Protein AF-A0A087RZQ7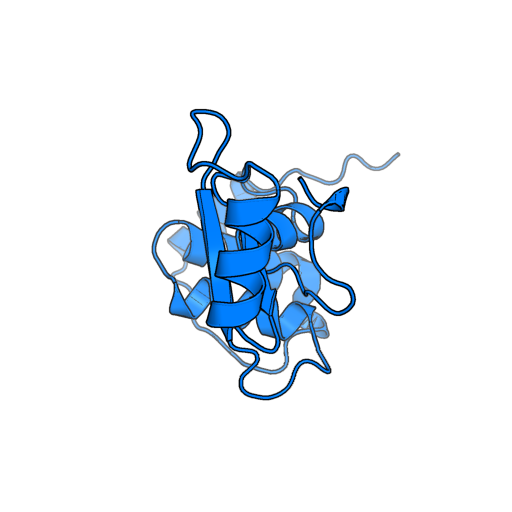-F1 (afdb_monomer)

Structure (mmCIF, N/CA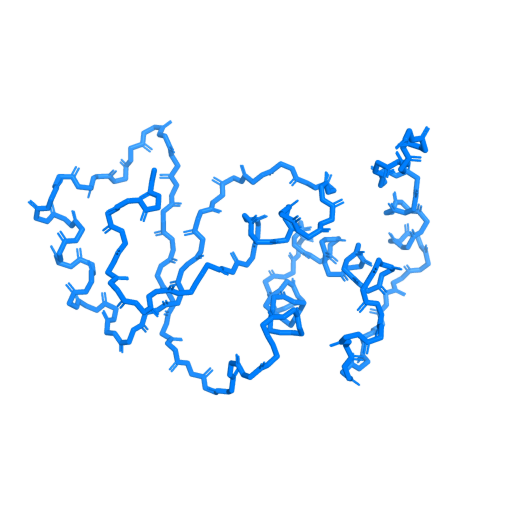/C/O backbone):
data_AF-A0A087RZQ7-F1
#
_entry.id   AF-A0A087RZQ7-F1
#
loop_
_atom_site.group_PDB
_atom_site.id
_atom_site.type_symbol
_atom_site.label_atom_id
_atom_site.label_alt_id
_atom_site.label_comp_id
_atom_site.label_asym_id
_atom_site.label_entity_id
_atom_site.label_seq_id
_atom_site.pdbx_PDB_ins_code
_atom_site.Cartn_x
_atom_site.Cartn_y
_atom_site.Cartn_z
_atom_site.occupancy
_atom_site.B_iso_or_equiv
_atom_site.auth_seq_id
_atom_site.auth_comp_id
_atom_site.auth_asym_id
_atom_site.auth_atom_id
_atom_site.pdbx_PDB_model_num
ATOM 1 N N . MET A 1 1 ? 9.284 10.355 -10.636 1.00 57.16 1 MET A N 1
ATOM 2 C CA . MET A 1 1 ? 9.432 8.885 -10.752 1.00 57.16 1 MET A CA 1
ATOM 3 C C . MET A 1 1 ? 8.370 8.238 -11.639 1.00 57.16 1 MET A C 1
ATOM 5 O O . MET A 1 1 ? 8.761 7.601 -12.604 1.00 57.16 1 MET A O 1
ATOM 9 N N . LYS A 1 2 ? 7.061 8.446 -11.412 1.00 63.72 2 LYS A N 1
ATOM 10 C CA . LYS A 1 2 ? 5.984 7.765 -12.175 1.00 63.72 2 LYS A CA 1
ATOM 11 C C . LYS A 1 2 ? 6.062 7.877 -13.713 1.00 63.72 2 LYS A C 1
ATOM 13 O O . LYS A 1 2 ? 5.649 6.959 -14.403 1.00 63.72 2 LYS A O 1
ATOM 18 N N . LYS A 1 3 ? 6.626 8.968 -14.251 1.00 66.25 3 LYS A N 1
ATOM 19 C CA . LYS A 1 3 ? 6.717 9.244 -15.702 1.00 66.25 3 LYS A CA 1
ATOM 20 C C . LYS A 1 3 ? 7.560 8.240 -16.507 1.00 66.25 3 LYS A C 1
ATOM 22 O O . LYS A 1 3 ? 7.415 8.196 -17.720 1.00 66.25 3 LYS A O 1
ATOM 27 N N . HIS A 1 4 ? 8.426 7.464 -15.853 1.00 71.31 4 HIS A N 1
ATOM 28 C CA . HIS A 1 4 ? 9.280 6.466 -16.512 1.00 71.31 4 HIS A CA 1
ATOM 29 C C . HIS A 1 4 ? 8.777 5.029 -16.326 1.00 71.31 4 HIS A C 1
ATOM 31 O O . HIS A 1 4 ? 9.438 4.092 -16.767 1.00 71.31 4 HIS A O 1
ATOM 37 N N . LEU A 1 5 ? 7.629 4.841 -15.664 1.00 76.25 5 LEU A N 1
ATOM 38 C CA . LEU A 1 5 ? 7.046 3.516 -15.514 1.00 76.25 5 LEU A CA 1
ATOM 39 C C . LEU A 1 5 ? 6.387 3.081 -16.833 1.00 76.25 5 LEU A C 1
ATOM 41 O O . LEU A 1 5 ? 5.697 3.887 -17.466 1.00 76.25 5 LEU A O 1
ATOM 45 N N . PRO A 1 6 ? 6.568 1.818 -17.252 1.00 80.12 6 PRO A N 1
ATOM 46 C CA . PRO A 1 6 ? 5.881 1.265 -18.412 1.00 80.12 6 PRO A CA 1
ATOM 47 C C . PRO A 1 6 ? 4.362 1.422 -18.310 1.00 80.12 6 PRO A C 1
ATOM 49 O O . PRO A 1 6 ? 3.787 1.360 -17.217 1.00 80.12 6 PRO A O 1
ATOM 52 N N . LYS A 1 7 ? 3.691 1.550 -19.461 1.00 82.94 7 LYS A N 1
ATOM 53 C CA . LYS A 1 7 ? 2.224 1.499 -19.516 1.00 82.94 7 LYS A CA 1
ATOM 54 C C . LYS A 1 7 ? 1.724 0.194 -18.894 1.00 82.94 7 LYS A C 1
ATOM 56 O O . LYS A 1 7 ? 2.293 -0.862 -19.137 1.00 82.94 7 LYS A O 1
ATOM 61 N N . GLY A 1 8 ? 0.665 0.294 -18.094 1.00 84.06 8 GLY A N 1
ATOM 62 C CA . GLY A 1 8 ? 0.092 -0.844 -17.374 1.00 84.06 8 GLY A CA 1
ATOM 63 C C . GLY A 1 8 ? 0.756 -1.151 -16.029 1.00 84.06 8 GLY A C 1
ATOM 64 O O . GLY A 1 8 ? 0.296 -2.061 -15.350 1.00 84.06 8 GLY A O 1
ATOM 65 N N . SER A 1 9 ? 1.790 -0.416 -15.610 1.00 89.69 9 SER A N 1
ATOM 66 C CA . SER A 1 9 ? 2.363 -0.566 -14.265 1.00 89.69 9 SER A CA 1
ATOM 67 C C . SER A 1 9 ? 1.368 -0.131 -13.183 1.00 89.69 9 SER A C 1
ATOM 69 O O . SER A 1 9 ? 0.716 0.904 -13.335 1.00 89.69 9 SER A O 1
ATOM 71 N N . ILE A 1 10 ? 1.277 -0.878 -12.078 1.00 93.50 10 ILE A N 1
ATOM 72 C CA . ILE A 1 10 ? 0.374 -0.566 -10.955 1.00 93.50 10 ILE A CA 1
ATOM 73 C C . ILE A 1 10 ? 1.215 -0.299 -9.710 1.00 93.50 10 ILE A C 1
ATOM 75 O O . ILE A 1 10 ? 2.010 -1.140 -9.306 1.00 93.50 10 ILE A O 1
ATOM 79 N N . ILE A 1 11 ? 1.055 0.875 -9.104 1.00 92.62 11 ILE A N 1
ATOM 80 C CA . ILE A 1 11 ? 1.769 1.238 -7.873 1.00 92.62 11 ILE A CA 1
ATOM 81 C C . ILE A 1 11 ? 1.036 0.624 -6.681 1.00 92.62 11 ILE A C 1
ATOM 83 O O . ILE A 1 11 ? -0.188 0.727 -6.598 1.00 92.62 11 ILE A O 1
ATOM 87 N N . THR A 1 12 ? 1.786 0.021 -5.765 1.00 94.88 12 THR A N 1
ATOM 88 C CA . THR A 1 12 ? 1.269 -0.567 -4.523 1.00 94.88 12 THR A CA 1
ATOM 89 C C . THR A 1 12 ? 2.094 -0.113 -3.316 1.00 94.88 12 THR A C 1
ATOM 91 O O . THR A 1 12 ? 3.006 0.705 -3.474 1.00 94.88 12 THR A O 1
ATOM 94 N N . LEU A 1 13 ? 1.765 -0.654 -2.134 1.00 93.31 13 LEU A N 1
ATOM 95 C CA . LEU A 1 13 ? 2.420 -0.428 -0.842 1.00 93.31 13 LEU A CA 1
ATOM 96 C C . LEU A 1 13 ? 2.614 1.065 -0.552 1.00 93.31 13 LEU A C 1
ATOM 98 O O . LEU A 1 13 ? 1.978 1.900 -1.183 1.00 93.31 13 LEU A O 1
ATOM 102 N N . ASP A 1 14 ? 3.425 1.381 0.448 1.00 90.25 14 ASP A N 1
ATOM 103 C CA . ASP A 1 14 ? 3.995 2.681 0.821 1.00 90.25 14 ASP A CA 1
ATOM 104 C C . ASP A 1 14 ? 3.442 3.915 0.071 1.00 90.25 14 ASP A C 1
ATOM 106 O O . ASP A 1 14 ? 2.650 4.682 0.611 1.00 90.25 14 ASP A O 1
ATOM 110 N N . HIS A 1 15 ? 3.767 4.092 -1.216 1.00 92.12 15 HIS A N 1
ATOM 111 C CA . HIS A 1 15 ? 3.238 5.194 -2.027 1.00 92.12 15 HIS A CA 1
ATOM 112 C C . HIS A 1 15 ? 1.716 5.179 -2.217 1.00 92.12 15 HIS A C 1
ATOM 114 O O . HIS A 1 15 ? 1.072 6.222 -2.091 1.00 92.12 15 HIS A O 1
ATOM 120 N N . LYS A 1 16 ? 1.133 4.031 -2.571 1.00 94.94 16 LYS A N 1
ATOM 121 C CA . LYS A 1 16 ? -0.315 3.901 -2.745 1.00 94.94 16 LYS A CA 1
ATOM 122 C C . LYS A 1 16 ? -1.047 3.898 -1.405 1.00 94.94 16 LYS A C 1
ATOM 124 O O . LYS A 1 16 ? -2.107 4.509 -1.320 1.00 94.94 16 LYS A O 1
ATOM 129 N N . ALA A 1 17 ? -0.471 3.287 -0.371 1.00 95.31 17 ALA A N 1
ATOM 130 C CA . ALA A 1 17 ? -0.998 3.368 0.989 1.00 95.31 17 ALA A CA 1
ATOM 131 C C . ALA A 1 17 ? -1.063 4.828 1.467 1.00 95.31 17 ALA A C 1
ATOM 133 O O . ALA A 1 17 ? -2.128 5.296 1.863 1.00 95.31 17 ALA A O 1
ATOM 134 N N . HIS A 1 18 ? 0.018 5.593 1.283 1.00 94.31 18 HIS A N 1
ATOM 135 C CA . HIS A 1 18 ? 0.051 7.026 1.571 1.00 94.31 18 HIS A CA 1
ATOM 136 C C . HIS A 1 18 ? -0.977 7.829 0.760 1.00 94.31 18 HIS A C 1
ATOM 138 O O . HIS A 1 18 ? -1.572 8.779 1.263 1.00 94.31 18 HIS A O 1
ATOM 144 N N . GLU A 1 19 ? -1.197 7.494 -0.513 1.00 94.12 19 GLU A N 1
ATOM 145 C CA . GLU A 1 19 ? -2.244 8.145 -1.308 1.00 94.12 19 GLU A CA 1
ATOM 146 C C . GLU A 1 19 ? -3.640 7.929 -0.729 1.00 94.12 19 GLU A C 1
ATOM 148 O O . GLU A 1 19 ? -4.434 8.866 -0.772 1.00 94.12 19 GLU A O 1
ATOM 153 N N . LEU A 1 20 ? -3.914 6.731 -0.206 1.00 94.44 20 LEU A N 1
ATOM 154 C CA . LEU A 1 20 ? -5.207 6.365 0.364 1.00 94.44 20 LEU A CA 1
ATOM 155 C C . LEU A 1 20 ? -5.428 6.993 1.742 1.00 94.44 20 LEU A C 1
ATOM 157 O O . LEU A 1 20 ? -6.507 7.506 2.002 1.00 94.44 20 LEU A O 1
ATOM 161 N N . THR A 1 21 ? -4.429 6.954 2.623 1.00 94.75 21 THR A N 1
ATOM 162 C CA . THR A 1 21 ? -4.640 7.238 4.055 1.00 94.75 21 THR A CA 1
ATOM 163 C C . THR A 1 21 ? -3.912 8.473 4.561 1.00 94.75 21 THR A C 1
ATOM 165 O O . THR A 1 21 ? -4.219 8.952 5.647 1.00 94.75 21 THR A O 1
ATOM 168 N N . LYS A 1 22 ? -2.902 8.958 3.825 1.00 94.56 22 LYS A N 1
ATOM 169 C CA . LYS A 1 22 ? -1.954 10.000 4.266 1.00 94.56 22 LYS A CA 1
ATOM 170 C C . LYS A 1 22 ? -1.225 9.684 5.578 1.00 94.56 22 LYS A C 1
ATOM 172 O O . LYS A 1 22 ? -0.541 10.553 6.104 1.00 94.56 22 LYS A O 1
ATOM 177 N N . TYR A 1 23 ? -1.309 8.442 6.053 1.00 93.88 23 TYR A N 1
ATOM 178 C CA . TYR A 1 23 ? -0.827 8.018 7.363 1.00 93.88 23 TYR A CA 1
ATOM 179 C C . TYR A 1 23 ? 0.701 8.060 7.474 1.00 93.88 23 TYR A C 1
ATOM 181 O O . TYR A 1 23 ? 1.267 8.671 8.376 1.00 93.88 23 TYR A O 1
ATOM 189 N N . GLN A 1 24 ? 1.388 7.428 6.526 1.00 92.75 24 GLN A N 1
ATOM 190 C CA . GLN A 1 24 ? 2.835 7.257 6.560 1.00 92.75 24 GLN A CA 1
ATOM 191 C C . GLN A 1 24 ? 3.498 7.870 5.332 1.00 92.75 24 GLN A C 1
ATOM 193 O O . GLN A 1 24 ? 3.013 7.717 4.217 1.00 92.75 24 GLN A O 1
ATOM 198 N N . THR A 1 25 ? 4.623 8.567 5.514 1.00 91.00 25 THR A N 1
ATOM 199 C CA . THR A 1 25 ? 5.423 9.096 4.395 1.00 91.00 25 THR A CA 1
ATOM 200 C C . THR A 1 25 ? 6.086 7.952 3.624 1.00 91.00 25 THR A C 1
ATOM 202 O O . THR A 1 25 ? 6.733 7.122 4.264 1.00 91.00 25 THR A O 1
ATOM 205 N N . PRO A 1 26 ? 5.992 7.903 2.288 1.00 89.50 26 PRO A N 1
ATOM 206 C CA . PRO A 1 26 ? 6.587 6.823 1.517 1.00 89.50 26 PRO A CA 1
ATOM 207 C C . PRO A 1 26 ? 8.119 6.901 1.486 1.00 89.50 26 PRO A C 1
ATOM 209 O O . PRO A 1 26 ? 8.695 7.978 1.321 1.00 89.50 26 PRO A O 1
ATOM 212 N N . LEU A 1 27 ? 8.759 5.745 1.624 1.00 87.00 27 LEU A N 1
ATOM 213 C CA . LEU A 1 27 ? 10.198 5.494 1.554 1.00 87.00 27 LEU A CA 1
ATOM 214 C C . LEU A 1 27 ? 10.591 4.796 0.243 1.00 87.00 27 LEU A C 1
ATOM 216 O O . LEU A 1 27 ? 11.610 5.141 -0.356 1.00 87.00 27 LEU A O 1
ATOM 220 N N . ASP A 1 28 ? 9.763 3.861 -0.224 1.00 86.69 28 ASP A N 1
ATOM 221 C CA . ASP A 1 28 ? 10.026 3.021 -1.390 1.00 86.69 28 ASP A CA 1
ATOM 222 C C . ASP A 1 28 ? 8.875 3.078 -2.407 1.00 86.69 28 ASP A C 1
ATOM 224 O O . ASP A 1 28 ? 7.699 3.254 -2.075 1.00 86.69 28 ASP A O 1
ATOM 228 N N . LEU A 1 29 ? 9.204 2.876 -3.686 1.00 88.38 29 LEU A N 1
ATOM 229 C CA . LEU A 1 29 ? 8.219 2.777 -4.761 1.00 88.38 29 LEU A CA 1
ATOM 230 C C . LEU A 1 29 ? 8.064 1.328 -5.224 1.00 88.38 29 LEU A C 1
ATOM 232 O O . LEU A 1 29 ? 8.826 0.848 -6.064 1.00 88.38 29 LEU A O 1
ATOM 236 N N . TYR A 1 30 ? 7.028 0.659 -4.723 1.00 92.06 30 TYR A N 1
ATOM 237 C CA . TYR A 1 30 ? 6.645 -0.681 -5.162 1.00 92.06 30 TYR A CA 1
ATOM 238 C C . TYR A 1 30 ? 5.735 -0.613 -6.385 1.00 92.06 30 TYR A C 1
ATOM 240 O O . TYR A 1 30 ? 4.747 0.130 -6.416 1.00 92.06 30 TYR A O 1
ATOM 248 N N . VAL A 1 31 ? 6.066 -1.399 -7.407 1.00 93.00 31 VAL A N 1
ATOM 249 C CA . VAL A 1 31 ? 5.371 -1.372 -8.691 1.00 93.00 31 VAL A CA 1
ATOM 250 C C . VAL A 1 31 ? 5.178 -2.779 -9.227 1.00 93.00 31 VAL A C 1
ATOM 252 O O . VAL A 1 31 ? 6.140 -3.497 -9.490 1.00 93.00 31 VAL A O 1
ATOM 255 N N . TYR A 1 32 ? 3.926 -3.136 -9.476 1.00 95.31 32 TYR A N 1
ATOM 256 C CA . TYR A 1 32 ? 3.567 -4.318 -10.234 1.00 95.31 32 TYR A CA 1
ATOM 257 C C . TYR A 1 32 ? 3.781 -4.125 -11.730 1.00 95.31 32 TYR A C 1
ATOM 259 O O . TYR A 1 32 ? 3.294 -3.156 -12.323 1.00 95.31 32 TYR A O 1
ATOM 267 N N . VAL A 1 33 ? 4.442 -5.099 -12.347 1.00 94.12 33 VAL A N 1
ATOM 268 C CA . VAL A 1 33 ? 4.776 -5.126 -13.772 1.00 94.12 33 VAL A CA 1
ATOM 269 C C . VAL A 1 33 ? 4.491 -6.500 -14.376 1.00 94.12 33 VAL A C 1
ATOM 271 O O . VAL A 1 33 ? 4.499 -7.511 -13.676 1.00 94.12 33 VAL A O 1
ATOM 274 N N . ASP A 1 34 ? 4.223 -6.530 -15.682 1.00 91.88 34 ASP A N 1
ATOM 275 C CA . ASP A 1 34 ? 3.934 -7.779 -16.405 1.00 91.88 34 ASP A CA 1
ATOM 276 C C . ASP A 1 34 ? 5.194 -8.638 -16.602 1.00 91.88 34 ASP A C 1
ATOM 278 O O . ASP A 1 34 ? 5.126 -9.860 -16.565 1.00 91.88 34 ASP A O 1
ATOM 282 N N . ASP A 1 35 ? 6.354 -7.998 -16.777 1.00 91.69 35 ASP A N 1
ATOM 283 C CA . ASP A 1 35 ? 7.646 -8.659 -16.973 1.00 91.69 35 ASP A CA 1
ATOM 284 C C . ASP A 1 35 ? 8.733 -7.904 -16.196 1.00 91.69 35 ASP A C 1
ATOM 286 O O . ASP A 1 35 ? 9.167 -6.812 -16.580 1.00 91.69 35 ASP A O 1
ATOM 290 N N . VAL A 1 36 ? 9.157 -8.483 -15.071 1.00 91.62 36 VAL A N 1
ATOM 291 C CA . VAL A 1 36 ? 10.142 -7.875 -14.167 1.00 91.62 36 VAL A CA 1
ATOM 292 C C . VAL A 1 36 ? 11.496 -7.701 -14.853 1.00 91.62 36 VAL A C 1
ATOM 294 O O . VAL A 1 36 ? 12.125 -6.652 -14.700 1.00 91.62 36 VAL A O 1
ATOM 297 N N . GLU A 1 37 ? 11.945 -8.677 -15.643 1.00 90.69 37 GLU A N 1
ATOM 298 C CA . GLU A 1 37 ? 13.252 -8.615 -16.298 1.00 90.69 37 GLU A CA 1
ATOM 299 C C . GLU A 1 37 ? 13.290 -7.539 -17.377 1.00 90.69 37 GLU A C 1
ATOM 301 O O . GLU A 1 37 ? 14.220 -6.725 -17.426 1.00 90.69 37 GLU A O 1
ATOM 306 N N . LYS A 1 38 ? 12.268 -7.510 -18.237 1.00 90.88 38 LYS A N 1
ATOM 307 C CA . LYS A 1 38 ? 12.153 -6.519 -19.306 1.00 90.88 38 LYS A CA 1
ATOM 308 C C . LYS A 1 38 ? 12.074 -5.112 -18.736 1.00 90.88 38 LYS A C 1
ATOM 310 O O . LYS A 1 38 ? 12.759 -4.217 -19.234 1.00 90.88 38 LYS A O 1
ATOM 315 N N . VAL A 1 39 ? 11.276 -4.907 -17.687 1.00 89.44 39 VAL A N 1
ATOM 316 C CA . VAL A 1 39 ? 11.137 -3.585 -17.066 1.00 89.44 39 VAL A CA 1
ATOM 317 C C . VAL A 1 39 ? 12.403 -3.188 -16.315 1.00 89.44 39 VAL A C 1
ATOM 319 O O . VAL A 1 39 ? 12.839 -2.048 -16.448 1.00 89.44 39 VAL A O 1
ATOM 322 N N . SER A 1 40 ? 13.059 -4.115 -15.616 1.00 88.19 40 SER A N 1
ATOM 323 C CA . SER A 1 40 ? 14.356 -3.858 -14.979 1.00 88.19 40 SER A CA 1
ATOM 324 C C . SER A 1 40 ? 15.408 -3.416 -16.001 1.00 88.19 40 SER A C 1
ATOM 326 O O . SER A 1 40 ? 16.069 -2.394 -15.808 1.00 88.19 40 SER A O 1
ATOM 328 N N . LYS A 1 41 ? 15.518 -4.120 -17.139 1.00 88.31 41 LYS A N 1
ATOM 329 C CA . LYS A 1 41 ? 16.406 -3.734 -18.251 1.00 88.31 41 LYS A CA 1
ATOM 330 C C . LYS A 1 41 ? 16.044 -2.356 -18.806 1.00 88.31 41 LYS A C 1
ATOM 332 O O . LYS A 1 41 ? 16.932 -1.530 -18.996 1.00 88.31 41 LYS A O 1
ATOM 337 N N . LEU A 1 42 ? 14.755 -2.082 -19.021 1.00 86.56 42 LEU A N 1
ATOM 338 C CA . LEU A 1 42 ? 14.287 -0.783 -19.506 1.00 86.56 42 LEU A CA 1
ATOM 339 C C . LEU A 1 42 ? 14.678 0.342 -18.546 1.00 86.56 42 LEU A C 1
ATOM 341 O O . LEU A 1 42 ? 15.250 1.334 -18.990 1.00 86.56 42 LEU A O 1
ATOM 345 N N . LEU A 1 43 ? 14.418 0.183 -17.248 1.00 82.94 43 LEU A N 1
ATOM 346 C CA . LEU A 1 43 ? 14.771 1.174 -16.234 1.00 82.94 43 LEU A CA 1
ATOM 347 C C . LEU A 1 43 ? 16.287 1.418 -16.215 1.00 82.94 43 LEU A C 1
ATOM 349 O O . LEU A 1 43 ? 16.714 2.568 -16.327 1.00 82.94 43 LEU A O 1
ATOM 353 N N . LYS A 1 44 ? 17.104 0.357 -16.193 1.00 82.88 44 LYS A N 1
ATOM 354 C CA . LYS A 1 44 ? 18.573 0.469 -16.257 1.00 82.88 44 LYS A CA 1
ATOM 355 C C . LYS A 1 44 ? 19.043 1.227 -17.503 1.00 82.88 44 LYS A C 1
ATOM 357 O O . LYS A 1 44 ? 19.873 2.127 -17.389 1.00 82.88 44 LYS A O 1
ATOM 362 N N . ASN A 1 45 ? 18.472 0.923 -18.670 1.00 84.31 45 ASN A N 1
ATOM 363 C CA . ASN A 1 45 ? 18.816 1.576 -19.938 1.00 84.31 45 ASN A CA 1
ATOM 364 C C . ASN A 1 45 ? 18.439 3.066 -19.970 1.00 84.31 45 ASN A C 1
ATOM 366 O O . ASN A 1 45 ? 19.107 3.849 -20.636 1.00 84.31 45 ASN A O 1
ATOM 370 N N . HIS A 1 46 ? 17.410 3.475 -19.224 1.00 78.44 46 HIS A N 1
ATOM 371 C CA . HIS A 1 46 ? 17.009 4.881 -19.086 1.00 78.44 46 HIS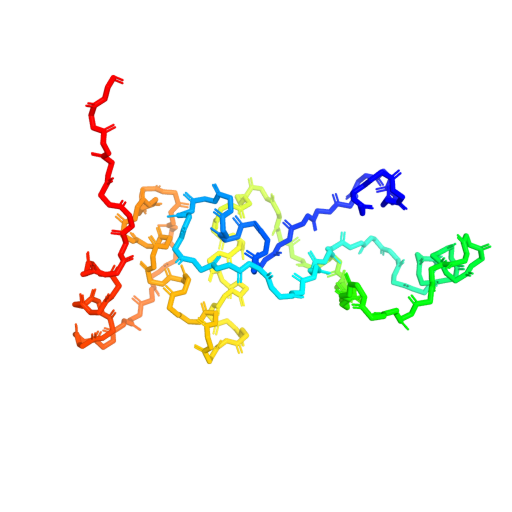 A CA 1
ATOM 372 C C . HIS A 1 46 ? 17.779 5.617 -17.975 1.00 78.44 46 HIS A C 1
ATOM 374 O O . HIS A 1 46 ? 17.363 6.688 -17.533 1.00 78.44 46 HIS A O 1
ATOM 380 N N . GLY A 1 47 ? 18.893 5.053 -17.498 1.00 69.56 47 GLY A N 1
ATOM 381 C CA . GLY A 1 47 ? 19.718 5.663 -16.458 1.00 69.56 47 GLY A CA 1
ATOM 382 C C . GLY A 1 47 ? 19.099 5.585 -15.064 1.00 69.56 47 GLY A C 1
ATOM 383 O O . GLY A 1 47 ? 19.539 6.303 -14.164 1.00 69.56 47 GLY A O 1
ATOM 384 N N . PHE A 1 48 ? 18.103 4.716 -14.860 1.00 70.75 48 PHE A N 1
ATOM 385 C CA . PHE A 1 48 ? 17.595 4.422 -13.529 1.00 70.75 48 PHE A CA 1
ATOM 386 C C . PHE A 1 48 ? 18.667 3.639 -12.768 1.00 70.75 48 PHE A C 1
ATOM 388 O O . PHE A 1 48 ? 18.842 2.433 -12.937 1.00 70.75 48 PHE A O 1
ATOM 395 N N . ARG A 1 49 ? 19.440 4.364 -11.968 1.00 56.56 49 ARG A N 1
ATOM 396 C CA . ARG A 1 49 ? 20.353 3.803 -10.978 1.00 56.56 49 ARG A CA 1
ATOM 397 C C . ARG A 1 49 ? 19.640 3.863 -9.636 1.00 56.56 49 ARG A C 1
ATOM 399 O O . ARG A 1 49 ? 18.977 4.866 -9.375 1.00 56.56 49 ARG A O 1
ATOM 406 N N . GLU A 1 50 ? 19.784 2.824 -8.814 1.00 54.12 50 GLU A N 1
ATOM 407 C CA . GLU A 1 50 ? 19.549 2.916 -7.368 1.00 54.12 50 GLU A CA 1
ATOM 408 C C . GLU A 1 50 ? 20.310 4.149 -6.872 1.00 54.12 50 GLU A C 1
ATOM 410 O O . GLU A 1 50 ? 21.537 4.177 -6.786 1.00 54.12 50 GLU A O 1
ATOM 415 N N . GLY A 1 51 ? 19.593 5.255 -6.741 1.00 46.00 51 GLY A N 1
ATOM 416 C CA . GLY A 1 51 ? 20.161 6.553 -6.441 1.00 46.00 51 GLY A CA 1
ATOM 417 C C . GLY A 1 51 ? 19.799 6.926 -5.020 1.00 46.00 51 GLY A C 1
ATOM 418 O O . GLY A 1 51 ? 18.839 6.411 -4.455 1.00 46.00 51 GLY A O 1
ATOM 419 N N . LYS A 1 52 ? 20.470 7.945 -4.478 1.00 45.72 52 LYS A N 1
ATOM 420 C CA . LYS A 1 52 ? 20.144 8.572 -3.179 1.00 45.72 52 LYS A CA 1
ATOM 421 C C . LYS A 1 52 ? 18.712 9.158 -3.083 1.00 45.72 52 LYS A C 1
ATOM 423 O O . LYS A 1 52 ? 18.420 9.892 -2.150 1.00 45.72 52 LYS A O 1
ATOM 428 N N . ARG A 1 53 ? 17.851 8.917 -4.080 1.00 49.38 53 ARG A N 1
ATOM 429 C CA . ARG A 1 53 ? 16.492 9.455 -4.245 1.00 49.38 53 ARG A CA 1
ATOM 430 C C . ARG A 1 53 ? 15.393 8.378 -4.159 1.00 49.38 53 ARG A C 1
ATOM 432 O O . ARG A 1 53 ? 14.260 8.684 -4.516 1.00 49.38 53 ARG A O 1
ATOM 439 N N . GLY A 1 54 ? 15.715 7.166 -3.697 1.00 61.25 54 GLY A N 1
ATOM 440 C CA . GLY A 1 54 ? 14.741 6.117 -3.353 1.00 61.25 54 GLY A CA 1
ATOM 441 C C . GLY A 1 54 ? 14.909 4.814 -4.139 1.00 61.25 54 GLY A C 1
ATOM 442 O O . GLY A 1 54 ? 15.488 4.806 -5.230 1.00 61.25 54 GLY A O 1
ATOM 443 N N . ASN A 1 55 ? 14.382 3.721 -3.582 1.00 75.75 55 ASN A N 1
ATOM 444 C CA . ASN A 1 55 ? 14.397 2.396 -4.202 1.00 75.75 55 ASN A CA 1
ATOM 445 C C . ASN A 1 55 ? 13.107 2.155 -4.997 1.00 75.75 55 ASN A C 1
ATOM 447 O O . ASN A 1 55 ? 12.024 2.606 -4.614 1.00 75.75 55 ASN A O 1
ATOM 451 N N . VAL A 1 56 ? 13.219 1.431 -6.114 1.00 83.25 56 VAL A N 1
ATOM 452 C CA . VAL A 1 56 ? 12.059 0.910 -6.850 1.00 83.25 56 VAL A CA 1
ATOM 453 C C . VAL A 1 56 ? 12.056 -0.596 -6.729 1.00 83.25 56 VAL A C 1
ATOM 455 O O . VAL A 1 56 ? 13.003 -1.255 -7.155 1.00 83.25 56 VAL A O 1
ATOM 458 N N . VAL A 1 57 ? 10.967 -1.133 -6.198 1.00 88.44 57 VAL A N 1
ATOM 459 C CA . VAL A 1 57 ? 10.770 -2.571 -6.061 1.00 88.44 57 VAL A CA 1
ATOM 460 C C . VAL A 1 57 ? 9.794 -3.019 -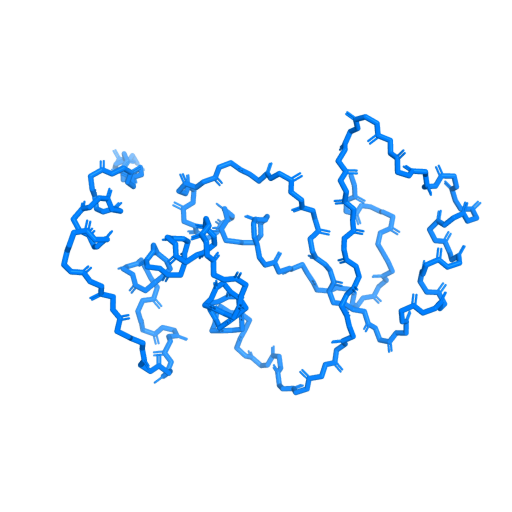7.137 1.00 88.44 57 VAL A C 1
ATOM 462 O O . VAL A 1 57 ? 8.647 -2.575 -7.181 1.00 88.44 57 VAL A O 1
ATOM 465 N N . LEU A 1 58 ? 10.263 -3.884 -8.033 1.00 91.44 58 LEU A N 1
ATOM 466 C CA . LEU A 1 58 ? 9.435 -4.456 -9.089 1.00 91.44 58 LEU A CA 1
ATOM 467 C C . LEU A 1 58 ? 8.822 -5.766 -8.606 1.00 91.44 58 LEU A C 1
ATOM 469 O O . LEU A 1 58 ? 9.537 -6.678 -8.196 1.00 91.44 58 LEU A O 1
ATOM 473 N N . LEU A 1 59 ? 7.502 -5.860 -8.700 1.00 93.25 59 LEU A N 1
ATOM 474 C CA . LEU A 1 59 ? 6.730 -7.036 -8.326 1.00 93.25 59 LEU A CA 1
ATOM 475 C C . LEU A 1 59 ? 6.076 -7.636 -9.578 1.00 93.25 59 LEU A C 1
ATOM 477 O O . LEU A 1 59 ? 5.564 -6.888 -10.417 1.00 93.25 59 LEU A O 1
ATOM 481 N N . PRO A 1 60 ? 6.048 -8.966 -9.738 1.00 93.50 60 PRO A N 1
ATOM 482 C CA . PRO A 1 60 ? 5.308 -9.580 -10.831 1.00 93.50 60 PRO A CA 1
ATOM 483 C C . PRO A 1 60 ? 3.799 -9.445 -10.589 1.00 93.50 60 PRO A C 1
ATOM 485 O O . PRO A 1 60 ? 3.315 -9.622 -9.467 1.00 93.50 60 PRO A O 1
ATOM 488 N N . LYS A 1 61 ? 3.027 -9.163 -11.641 1.00 93.06 61 LYS A N 1
ATOM 489 C CA . LYS A 1 61 ? 1.561 -9.213 -11.564 1.00 93.06 61 LYS A CA 1
ATOM 490 C C . LYS A 1 61 ? 1.072 -10.653 -11.465 1.00 93.06 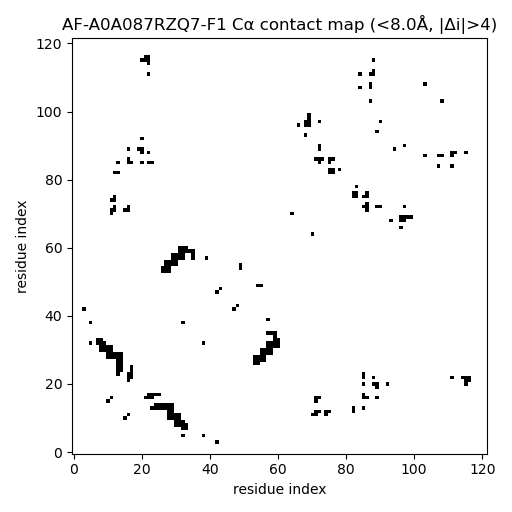61 LYS A C 1
ATOM 492 O O . LYS A 1 61 ? 0.922 -11.342 -12.468 1.00 93.06 61 LYS A O 1
ATOM 497 N N . VAL A 1 62 ? 0.785 -11.085 -10.243 1.00 88.44 62 VAL A N 1
ATOM 498 C CA . VAL A 1 62 ? 0.193 -12.396 -9.956 1.00 88.44 62 VAL A CA 1
ATOM 499 C C . VAL A 1 62 ? -1.130 -12.207 -9.215 1.00 88.44 62 VAL A C 1
ATOM 501 O O . VAL A 1 62 ? -1.206 -11.426 -8.262 1.00 88.44 62 VAL A O 1
ATOM 504 N N . GLY A 1 63 ? -2.166 -12.929 -9.649 1.00 88.19 63 GLY A N 1
ATOM 505 C CA . GLY A 1 63 ? -3.511 -12.888 -9.067 1.00 88.19 63 GLY A CA 1
ATOM 506 C C . GLY A 1 63 ? -4.406 -11.779 -9.631 1.00 88.19 63 GLY A C 1
ATOM 507 O O . GLY A 1 63 ? -4.141 -11.226 -10.697 1.00 88.19 63 GLY A O 1
ATOM 508 N N . SER A 1 64 ? -5.490 -11.475 -8.911 1.00 88.81 64 SER A N 1
ATOM 509 C CA . SER A 1 64 ? -6.464 -10.451 -9.310 1.00 88.81 64 SER A CA 1
ATOM 510 C C . SER A 1 64 ? -6.022 -9.038 -8.906 1.00 88.81 64 SER A C 1
ATOM 512 O O . SER A 1 64 ? -5.399 -8.833 -7.860 1.00 88.81 64 SER A O 1
ATOM 514 N N . PHE A 1 65 ? -6.384 -8.070 -9.751 1.00 92.62 65 PHE A N 1
ATOM 515 C CA . PHE A 1 65 ? -6.186 -6.629 -9.560 1.00 92.62 65 PHE A CA 1
ATOM 516 C C . PHE A 1 65 ? -7.495 -5.835 -9.726 1.00 92.62 65 PHE A C 1
ATOM 518 O O . PHE A 1 65 ? -7.458 -4.614 -9.868 1.00 92.62 65 PHE A O 1
ATOM 525 N N . GLU A 1 66 ? -8.648 -6.515 -9.718 1.00 93.00 66 GLU A N 1
ATOM 526 C CA . GLU A 1 66 ? -9.970 -5.884 -9.866 1.00 93.00 66 GLU A CA 1
ATOM 527 C C . GLU A 1 66 ? -10.255 -4.885 -8.739 1.00 93.00 66 GLU A C 1
ATOM 529 O O . GLU A 1 66 ? -10.764 -3.794 -8.982 1.00 93.00 66 GLU A O 1
ATOM 534 N N . ASN A 1 67 ? -9.868 -5.236 -7.510 1.00 95.06 67 ASN A N 1
ATOM 535 C CA . ASN A 1 67 ? -9.971 -4.370 -6.344 1.00 95.06 67 ASN A CA 1
ATOM 536 C C . ASN A 1 67 ? -8.580 -3.909 -5.899 1.00 95.06 67 ASN A C 1
ATOM 538 O O . ASN A 1 67 ? -7.908 -4.565 -5.103 1.00 95.06 67 ASN A O 1
ATOM 542 N N . GLN A 1 68 ? -8.130 -2.770 -6.428 1.00 94.25 68 GLN A N 1
ATOM 543 C CA . GLN A 1 68 ? -6.787 -2.260 -6.137 1.00 94.25 68 GLN A CA 1
ATOM 544 C C . GLN A 1 68 ? -6.610 -1.817 -4.679 1.00 94.25 68 GLN A C 1
ATOM 546 O O . GLN A 1 68 ? -5.501 -1.911 -4.165 1.00 94.25 68 GLN A O 1
ATOM 551 N N . ILE A 1 69 ? -7.671 -1.363 -4.002 1.00 95.75 69 ILE A N 1
ATOM 552 C CA . ILE A 1 69 ? -7.586 -0.962 -2.587 1.00 95.75 69 ILE A CA 1
ATOM 553 C C . ILE A 1 69 ? -7.352 -2.195 -1.718 1.00 95.75 69 ILE A C 1
ATOM 555 O O . ILE A 1 69 ? -6.411 -2.221 -0.927 1.00 95.75 69 ILE A O 1
ATOM 559 N N . GLU A 1 70 ? -8.149 -3.245 -1.920 1.00 95.94 70 GLU A N 1
ATOM 560 C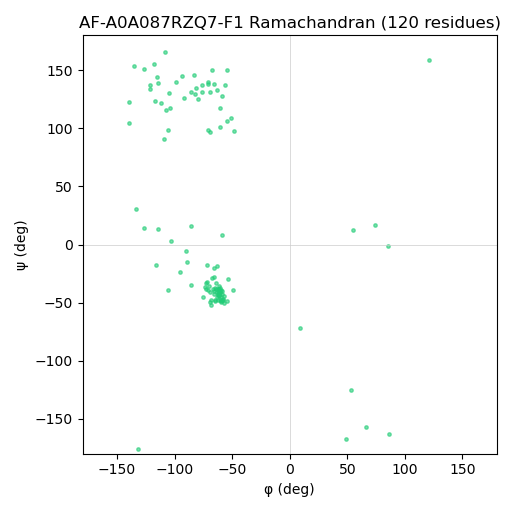 CA . GLU A 1 70 ? -7.943 -4.516 -1.226 1.00 95.94 70 GLU A CA 1
ATOM 561 C C . GLU A 1 70 ? -6.582 -5.127 -1.561 1.00 95.94 70 GLU A C 1
ATOM 563 O O . GLU A 1 70 ? -5.923 -5.668 -0.676 1.00 95.94 70 GLU A O 1
ATOM 568 N N . ARG A 1 71 ? -6.103 -4.981 -2.803 1.00 96.31 71 ARG A N 1
ATOM 569 C CA . ARG A 1 71 ? -4.759 -5.441 -3.160 1.00 96.31 71 ARG A CA 1
ATOM 570 C C . ARG A 1 71 ? -3.674 -4.739 -2.344 1.00 96.31 71 ARG A C 1
ATOM 572 O O . ARG A 1 71 ? -2.821 -5.416 -1.786 1.00 96.31 71 ARG A O 1
ATOM 579 N N . VAL A 1 72 ? -3.725 -3.411 -2.236 1.00 96.81 72 VAL A N 1
ATOM 580 C CA . VAL A 1 72 ? -2.755 -2.636 -1.440 1.00 96.81 72 VAL A CA 1
ATOM 581 C C . VAL A 1 72 ? -2.828 -3.035 0.032 1.00 96.81 72 VAL A C 1
ATOM 583 O O . VAL A 1 72 ? -1.797 -3.232 0.663 1.00 96.81 72 VAL A O 1
ATOM 586 N N . PHE A 1 73 ? -4.037 -3.216 0.565 1.00 97.25 73 PHE A N 1
ATOM 587 C CA . PHE A 1 73 ? -4.250 -3.697 1.927 1.00 97.25 73 PHE A CA 1
ATOM 588 C C . PHE A 1 73 ? -3.592 -5.066 2.178 1.00 97.25 73 PHE A C 1
ATOM 590 O O . PHE A 1 73 ? -2.868 -5.233 3.159 1.00 97.25 73 PHE A O 1
ATOM 597 N N . LEU A 1 74 ? -3.800 -6.032 1.280 1.00 95.88 74 LEU A N 1
ATOM 598 C CA . LEU A 1 74 ? -3.201 -7.364 1.385 1.00 95.88 74 LEU A CA 1
ATOM 599 C C . LEU A 1 74 ? -1.678 -7.321 1.246 1.00 95.88 74 LEU A C 1
ATOM 601 O O . LEU A 1 74 ? -0.981 -8.000 1.999 1.00 95.88 74 LEU A O 1
ATOM 605 N N . ASP A 1 75 ? -1.162 -6.497 0.336 1.00 96.12 75 ASP A N 1
ATOM 606 C CA . ASP A 1 75 ? 0.276 -6.303 0.178 1.00 96.12 75 ASP A CA 1
ATOM 607 C C . ASP A 1 75 ? 0.888 -5.725 1.464 1.00 96.12 75 ASP A C 1
ATOM 609 O O . ASP A 1 75 ? 1.923 -6.205 1.924 1.00 96.12 75 ASP A O 1
ATOM 613 N N . CYS A 1 76 ? 0.228 -4.743 2.087 1.00 96.56 76 CYS A N 1
ATO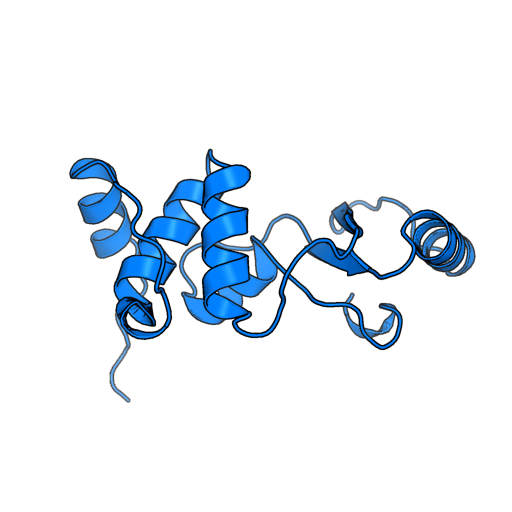M 614 C CA . CYS A 1 76 ? 0.648 -4.148 3.355 1.00 96.56 76 CYS A CA 1
ATOM 615 C C . CYS A 1 76 ? 0.699 -5.181 4.495 1.00 96.56 76 CYS A C 1
ATOM 617 O O . CYS A 1 76 ? 1.648 -5.178 5.282 1.00 96.56 76 CYS A O 1
ATOM 619 N N . ILE A 1 77 ? -0.273 -6.100 4.558 1.00 96.31 77 ILE A N 1
ATOM 620 C CA . ILE A 1 77 ? -0.261 -7.219 5.516 1.00 96.31 77 ILE A CA 1
ATOM 621 C C . ILE A 1 77 ? 0.903 -8.166 5.238 1.00 96.31 77 ILE A C 1
ATOM 623 O O . ILE A 1 77 ? 1.619 -8.533 6.166 1.00 96.31 77 ILE A O 1
ATOM 627 N N . ALA A 1 78 ? 1.087 -8.561 3.977 1.00 94.75 78 ALA A N 1
ATOM 628 C CA . ALA A 1 78 ? 2.116 -9.516 3.583 1.00 94.75 78 ALA A CA 1
ATOM 629 C C . ALA A 1 78 ? 3.534 -8.973 3.817 1.00 94.75 78 ALA A C 1
ATOM 631 O O . ALA A 1 78 ? 4.412 -9.726 4.231 1.00 94.75 78 ALA A O 1
ATOM 632 N N . ASN A 1 79 ? 3.751 -7.674 3.585 1.00 94.31 79 ASN A N 1
ATOM 633 C CA . ASN A 1 79 ? 5.034 -7.019 3.837 1.00 94.31 79 ASN A CA 1
ATOM 634 C C . ASN A 1 79 ? 5.313 -6.849 5.342 1.00 94.31 79 ASN A C 1
ATOM 636 O O . ASN A 1 79 ? 6.461 -6.917 5.778 1.00 94.31 79 ASN A O 1
ATOM 640 N N . GLY A 1 80 ? 4.262 -6.653 6.145 1.00 93.50 80 GLY A N 1
ATOM 641 C CA . GLY A 1 80 ? 4.367 -6.537 7.595 1.00 93.50 80 GLY A CA 1
ATOM 642 C C . GLY A 1 80 ? 5.128 -5.288 8.055 1.00 93.50 80 GLY A C 1
ATOM 643 O O . GLY A 1 80 ? 5.197 -4.274 7.357 1.00 93.5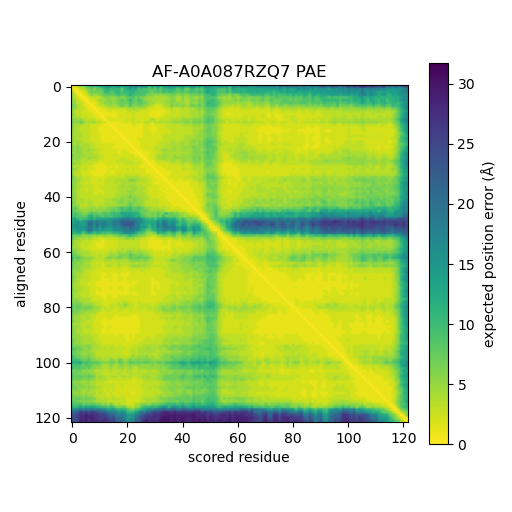0 80 GLY A O 1
ATOM 644 N N . GLY A 1 81 ? 5.674 -5.346 9.275 1.00 91.38 81 GLY A N 1
ATOM 645 C CA . GLY A 1 81 ? 6.471 -4.265 9.862 1.00 91.38 81 GLY A CA 1
ATOM 646 C C . GLY A 1 81 ? 5.746 -2.918 9.828 1.00 91.38 81 GLY A C 1
ATOM 647 O O . GLY A 1 81 ? 4.611 -2.799 10.286 1.00 91.38 81 GLY A O 1
ATOM 648 N N . ARG A 1 82 ? 6.393 -1.906 9.241 1.00 91.75 82 ARG A N 1
ATOM 649 C CA . ARG A 1 82 ? 5.810 -0.569 9.062 1.00 91.75 82 ARG A CA 1
ATOM 650 C C . ARG A 1 82 ? 4.519 -0.604 8.235 1.00 91.75 82 ARG A C 1
ATOM 652 O O . ARG A 1 82 ? 3.538 0.019 8.633 1.00 91.75 82 ARG A O 1
ATOM 659 N N . SER A 1 83 ? 4.500 -1.382 7.152 1.00 94.88 83 SER A N 1
ATOM 660 C CA . SER A 1 83 ? 3.347 -1.504 6.252 1.00 94.88 83 SER A CA 1
ATOM 661 C C . SER A 1 83 ? 2.134 -2.154 6.919 1.00 94.88 83 SER A C 1
ATOM 663 O O . SER A 1 83 ? 1.011 -1.944 6.473 1.00 94.88 83 SER A O 1
ATOM 665 N N . PHE A 1 84 ? 2.310 -2.894 8.016 1.00 96.56 84 PHE A N 1
ATOM 666 C CA . PHE A 1 84 ? 1.172 -3.435 8.763 1.00 96.56 84 PHE A CA 1
ATOM 667 C C . PHE A 1 84 ? 0.299 -2.325 9.373 1.00 96.56 84 PHE A C 1
ATOM 669 O O . PHE A 1 84 ? -0.923 -2.459 9.434 1.00 96.56 84 PHE A O 1
ATOM 676 N N . LEU A 1 85 ? 0.908 -1.200 9.764 1.00 96.38 85 LEU A N 1
ATOM 677 C CA . LEU A 1 85 ? 0.178 -0.029 10.253 1.00 96.38 85 LEU A CA 1
ATOM 678 C C . LEU A 1 85 ? -0.590 0.669 9.120 1.00 96.38 85 LEU A C 1
ATOM 680 O O . LEU A 1 85 ? -1.723 1.098 9.324 1.00 96.38 85 LEU A O 1
ATOM 684 N N . ASP A 1 86 ? -0.031 0.701 7.907 1.00 96.62 86 ASP A N 1
ATOM 685 C CA . ASP A 1 86 ? -0.762 1.152 6.717 1.00 96.62 86 ASP A CA 1
ATOM 686 C C . ASP A 1 86 ? -1.982 0.268 6.430 1.00 96.62 86 ASP A C 1
ATOM 688 O O . ASP A 1 86 ? -3.051 0.786 6.112 1.00 96.62 86 ASP A O 1
ATOM 692 N N . ALA A 1 87 ? -1.871 -1.059 6.584 1.00 97.19 87 ALA A N 1
ATOM 693 C CA . ALA A 1 87 ? -3.020 -1.953 6.424 1.00 97.19 87 ALA A CA 1
ATOM 694 C C . ALA A 1 87 ? -4.134 -1.630 7.432 1.00 97.19 87 ALA A C 1
ATOM 696 O O . ALA A 1 87 ? -5.309 -1.601 7.060 1.00 97.19 87 ALA A O 1
ATOM 697 N N . ALA A 1 88 ? -3.776 -1.350 8.688 1.00 96.50 88 ALA A N 1
ATOM 698 C CA . ALA A 1 88 ? -4.729 -0.907 9.702 1.00 96.50 88 ALA A CA 1
ATOM 699 C C . ALA A 1 88 ? -5.372 0.439 9.326 1.00 96.50 88 ALA A C 1
ATOM 701 O O . ALA A 1 88 ? -6.590 0.582 9.415 1.00 96.50 88 ALA A O 1
ATOM 702 N N . ALA A 1 89 ? -4.587 1.400 8.829 1.00 96.38 89 ALA A N 1
ATOM 703 C CA . ALA A 1 89 ? -5.092 2.696 8.380 1.00 96.38 89 ALA A CA 1
ATOM 704 C C . ALA A 1 89 ? -6.077 2.556 7.208 1.00 96.38 89 ALA A C 1
ATOM 706 O O . ALA A 1 89 ? -7.139 3.182 7.212 1.00 96.38 89 ALA A O 1
ATOM 707 N N . ILE A 1 90 ? -5.771 1.697 6.228 1.00 96.50 90 ILE A N 1
ATOM 708 C CA . ILE A 1 90 ? -6.669 1.411 5.100 1.00 96.50 90 ILE A CA 1
ATOM 709 C C . ILE A 1 90 ? -7.936 0.711 5.604 1.00 96.50 90 ILE A C 1
ATOM 711 O O . ILE A 1 90 ? -9.031 1.085 5.197 1.00 96.50 90 ILE A O 1
ATOM 715 N N . MET A 1 91 ? -7.819 -0.251 6.527 1.00 95.38 91 MET A N 1
ATOM 716 C CA . MET A 1 91 ? -8.981 -0.910 7.136 1.00 95.38 91 MET A CA 1
ATOM 717 C C . MET A 1 91 ? -9.904 0.091 7.838 1.00 95.38 91 MET A C 1
ATOM 719 O O . MET A 1 91 ? -11.117 -0.028 7.728 1.00 95.38 91 MET A O 1
ATOM 723 N N . LEU A 1 92 ? -9.357 1.088 8.534 1.00 93.81 92 LEU A N 1
ATOM 724 C CA . LEU A 1 92 ? -10.155 2.093 9.240 1.00 93.81 92 LEU A CA 1
ATOM 725 C C . LEU A 1 92 ? -10.838 3.089 8.293 1.00 93.81 92 LEU A C 1
ATOM 727 O O . LEU A 1 92 ? -11.980 3.471 8.535 1.00 93.81 92 LEU A O 1
ATOM 731 N N . THR A 1 93 ? -10.162 3.488 7.216 1.00 94.56 93 THR A N 1
ATOM 732 C CA . THR A 1 93 ? -10.623 4.561 6.311 1.00 94.56 93 THR A CA 1
ATOM 733 C C . THR A 1 93 ? -11.392 4.054 5.087 1.00 94.56 93 THR A C 1
ATOM 735 O O . THR A 1 93 ? -12.200 4.784 4.525 1.00 94.56 93 THR A O 1
ATOM 738 N N . HIS A 1 94 ? -11.176 2.803 4.674 1.00 94.38 94 HIS A N 1
ATOM 739 C CA . HIS A 1 94 ? -11.712 2.217 3.438 1.00 94.38 94 HIS A CA 1
ATOM 740 C C . HIS A 1 94 ? -12.329 0.825 3.664 1.00 94.38 94 HIS A C 1
ATOM 742 O O . HIS A 1 94 ? -12.315 -0.019 2.765 1.00 94.38 94 HIS A O 1
ATOM 748 N N . LYS A 1 95 ? -12.880 0.568 4.860 1.00 92.38 95 LYS A N 1
ATOM 749 C CA . LYS A 1 95 ? -13.412 -0.747 5.271 1.00 92.38 95 LYS A CA 1
ATOM 750 C C . LYS A 1 95 ? -14.362 -1.386 4.249 1.00 92.38 95 LYS A C 1
ATOM 752 O O . LYS A 1 95 ? -14.286 -2.587 4.017 1.00 92.38 95 LYS A O 1
ATOM 757 N N . ASP A 1 96 ? -15.221 -0.589 3.612 1.00 93.50 96 ASP A N 1
ATOM 758 C CA . ASP A 1 96 ? -16.271 -1.083 2.709 1.00 93.50 96 ASP A CA 1
ATOM 759 C C . ASP A 1 96 ? -15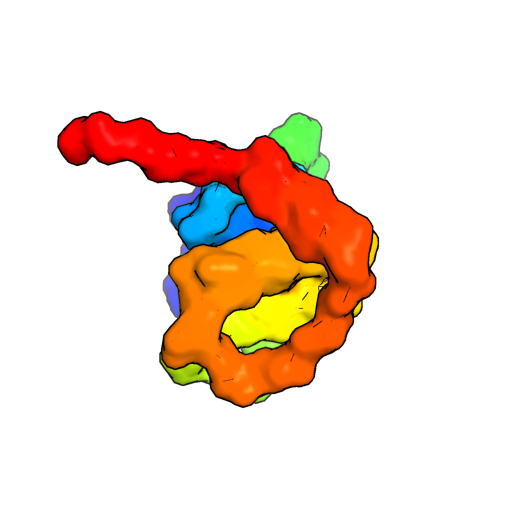.695 -1.611 1.385 1.00 93.50 96 ASP A C 1
ATOM 761 O O . ASP A 1 96 ? -16.336 -2.383 0.673 1.00 93.50 96 ASP A O 1
ATOM 765 N N . MET A 1 97 ? -14.450 -1.237 1.079 1.00 93.50 97 MET A N 1
ATOM 766 C CA . MET A 1 97 ? -13.706 -1.703 -0.087 1.00 93.50 97 MET A CA 1
ATOM 767 C C . MET A 1 97 ? -12.895 -2.970 0.205 1.00 93.50 97 MET A C 1
ATOM 769 O O . MET A 1 97 ? -12.298 -3.521 -0.717 1.00 93.50 97 MET A O 1
ATOM 773 N N . ILE A 1 98 ? -12.842 -3.445 1.452 1.00 93.38 98 ILE A N 1
ATOM 774 C CA . ILE A 1 98 ? -12.051 -4.613 1.848 1.00 93.38 98 ILE A CA 1
ATOM 775 C C . ILE A 1 98 ? -12.988 -5.789 2.134 1.00 93.38 98 ILE A C 1
ATOM 777 O O . ILE A 1 98 ? -13.771 -5.772 3.081 1.00 93.38 98 ILE A O 1
ATOM 781 N N . LYS A 1 99 ? -12.881 -6.857 1.336 1.00 92.44 99 LYS A N 1
ATOM 782 C CA . LYS A 1 99 ? -13.657 -8.091 1.550 1.00 92.44 99 LYS A CA 1
ATOM 783 C C . LYS A 1 99 ? -12.959 -9.020 2.542 1.00 92.44 99 LYS A C 1
ATOM 785 O O . LYS A 1 99 ? -13.609 -9.717 3.322 1.00 92.44 99 LYS A O 1
ATOM 790 N N . THR A 1 100 ? -11.630 -9.031 2.514 1.00 90.25 100 THR A N 1
ATOM 791 C CA . THR A 1 100 ? -10.796 -9.911 3.332 1.00 90.25 100 THR A CA 1
ATOM 792 C C . THR A 1 100 ? -10.646 -9.384 4.755 1.00 90.25 100 THR A C 1
ATOM 794 O O . THR A 1 100 ? -10.181 -8.271 4.985 1.00 90.25 100 THR A O 1
ATOM 797 N N . ARG A 1 101 ? -10.982 -10.209 5.750 1.00 86.31 101 ARG A N 1
ATOM 798 C CA . ARG A 1 101 ? -10.819 -9.838 7.162 1.00 86.31 101 ARG A CA 1
ATOM 799 C C . ARG A 1 101 ? -9.382 -10.070 7.621 1.00 86.31 101 ARG A C 1
ATOM 801 O O . ARG A 1 101 ? -8.871 -11.179 7.497 1.00 86.31 101 ARG A O 1
ATOM 808 N N . ALA A 1 102 ? -8.784 -9.059 8.242 1.00 90.44 102 ALA A N 1
ATOM 809 C CA . ALA A 1 102 ? -7.535 -9.183 8.986 1.00 90.44 102 ALA A CA 1
ATOM 810 C C . ALA A 1 102 ? -7.755 -8.829 10.457 1.00 90.44 102 ALA A C 1
ATOM 812 O O . ALA A 1 102 ? -8.688 -8.103 10.802 1.00 90.44 102 ALA A O 1
ATOM 813 N N . ARG A 1 103 ? -6.898 -9.364 11.328 1.00 93.12 103 ARG A N 1
ATOM 814 C CA . ARG A 1 103 ? -6.905 -9.048 12.758 1.00 93.12 103 ARG A CA 1
ATOM 815 C C . ARG A 1 103 ? -5.744 -8.116 13.061 1.00 93.12 103 ARG A C 1
ATOM 817 O O . ARG A 1 103 ? -4.610 -8.419 12.707 1.00 93.12 103 ARG A O 1
ATOM 824 N N . PHE A 1 104 ? -6.048 -7.032 13.757 1.00 94.56 104 PHE A N 1
ATOM 825 C CA . PHE A 1 104 ? -5.072 -6.092 14.287 1.00 94.56 104 PHE A CA 1
ATOM 826 C C . PHE A 1 104 ? -5.137 -6.139 15.809 1.00 94.56 104 PHE A C 1
ATOM 828 O O . PHE A 1 104 ? -6.215 -6.330 16.379 1.00 94.56 104 PHE A O 1
ATOM 835 N N . ALA A 1 105 ? -3.989 -5.995 16.463 1.00 95.00 105 ALA A N 1
ATOM 836 C CA . ALA A 1 105 ? -3.954 -5.834 17.907 1.00 95.00 105 ALA A CA 1
ATOM 837 C C . ALA A 1 105 ? -4.574 -4.476 18.297 1.00 95.00 105 ALA A C 1
ATOM 839 O O . ALA A 1 105 ? -4.567 -3.528 17.508 1.00 95.00 105 ALA A O 1
ATOM 840 N N . GLY A 1 106 ? -5.173 -4.391 19.488 1.00 94.50 106 GLY A N 1
ATOM 841 C CA . GLY A 1 106 ? -5.912 -3.192 19.906 1.00 94.50 106 GLY A CA 1
ATOM 842 C C . GLY A 1 106 ? -5.029 -1.944 19.989 1.00 94.50 106 GLY A C 1
ATOM 843 O O . GLY A 1 106 ? -5.435 -0.875 19.549 1.00 94.50 106 GLY A O 1
ATOM 844 N N . ASP A 1 107 ? -3.798 -2.104 20.465 1.00 95.06 107 ASP A N 1
ATOM 845 C CA . ASP A 1 107 ? -2.758 -1.070 20.496 1.00 95.06 107 ASP A CA 1
ATOM 846 C C . ASP A 1 107 ? -2.391 -0.550 19.096 1.00 95.06 107 ASP A C 1
ATOM 848 O O . ASP A 1 107 ? -2.207 0.648 18.907 1.00 95.06 107 ASP A O 1
ATOM 852 N N . THR A 1 108 ? -2.357 -1.432 18.094 1.00 94.69 108 THR A N 1
ATOM 853 C CA . THR A 1 108 ? -2.132 -1.069 16.689 1.00 94.69 108 THR A CA 1
ATOM 854 C C . THR A 1 108 ? -3.252 -0.174 16.172 1.00 94.69 108 THR A C 1
ATOM 856 O O . THR A 1 108 ? -2.983 0.837 15.530 1.00 94.69 108 THR A O 1
ATOM 859 N N . ILE A 1 109 ? -4.506 -0.529 16.461 1.00 95.19 109 ILE A N 1
ATOM 860 C CA . ILE A 1 109 ? -5.663 0.272 16.049 1.00 95.19 109 ILE A CA 1
ATOM 861 C C . ILE A 1 109 ? -5.652 1.634 16.740 1.00 95.19 109 ILE A C 1
ATOM 863 O O . ILE A 1 109 ? -5.776 2.642 16.051 1.00 95.19 109 ILE A O 1
ATOM 867 N N . LEU A 1 110 ? -5.453 1.665 18.061 1.00 94.88 110 LEU A N 1
ATOM 868 C CA . LEU A 1 110 ? -5.404 2.908 18.836 1.00 94.88 110 LEU A CA 1
ATOM 869 C C . LEU A 1 110 ? -4.320 3.845 18.306 1.00 94.88 110 LEU A C 1
ATOM 871 O O . LEU A 1 110 ? -4.616 4.984 17.957 1.00 94.88 110 LEU A O 1
ATOM 875 N N . LYS A 1 111 ? -3.100 3.328 18.129 1.00 93.88 111 LYS A N 1
ATOM 876 C CA . LYS A 1 111 ? -1.987 4.094 17.568 1.00 93.88 111 LYS A CA 1
ATOM 877 C C . LYS A 1 111 ? -2.341 4.699 16.214 1.00 93.88 111 LYS A C 1
ATOM 879 O O . LYS A 1 111 ? -2.081 5.869 15.968 1.00 93.88 111 LYS A O 1
ATOM 884 N N . VAL A 1 112 ? -2.901 3.897 15.311 1.00 95.00 112 VAL A N 1
ATOM 885 C CA . VAL A 1 112 ? -3.236 4.371 13.966 1.00 95.00 112 VAL A CA 1
ATOM 886 C C . VAL A 1 112 ? -4.348 5.413 14.015 1.00 95.00 112 VAL A C 1
ATOM 888 O O . VAL A 1 112 ? -4.278 6.382 13.275 1.00 95.00 112 VAL A O 1
ATOM 891 N N . GLN A 1 113 ? -5.344 5.263 14.887 1.00 94.19 113 GLN A N 1
ATOM 892 C CA . GLN A 1 113 ? -6.394 6.269 15.060 1.00 94.19 113 GLN A CA 1
ATOM 893 C C . GLN A 1 113 ? -5.858 7.600 15.600 1.00 94.19 113 GLN A C 1
ATOM 895 O O . GLN A 1 113 ? -6.320 8.646 15.156 1.00 94.19 113 GLN A O 1
ATOM 900 N N . GLU A 1 114 ? -4.898 7.563 16.527 1.00 93.31 114 GLU A N 1
ATOM 901 C CA . GLU A 1 114 ? -4.250 8.757 17.090 1.00 93.31 114 GLU A CA 1
ATOM 902 C C . GLU A 1 114 ? -3.365 9.483 16.067 1.00 93.31 114 GLU A C 1
ATOM 904 O O . GLU A 1 114 ? -3.357 10.711 16.010 1.00 93.31 114 GLU A O 1
ATOM 909 N N . ASP A 1 115 ? -2.631 8.716 15.259 1.00 92.56 115 ASP A N 1
ATOM 910 C CA . ASP A 1 115 ? -1.637 9.220 14.306 1.00 92.56 115 ASP A CA 1
ATOM 911 C C . ASP A 1 115 ? -2.238 9.528 12.912 1.00 92.56 115 ASP A C 1
ATOM 913 O O . ASP A 1 115 ? -1.587 10.162 12.077 1.00 92.56 115 ASP A O 1
ATOM 917 N N . LEU A 1 116 ? -3.453 9.050 12.612 1.00 91.31 116 LEU A N 1
ATOM 918 C CA . LEU A 1 116 ? -4.139 9.344 11.353 1.00 91.31 116 LEU A CA 1
ATOM 919 C C . LEU A 1 116 ? -4.415 10.851 11.263 1.00 91.31 116 LEU A C 1
ATOM 921 O O . LEU A 1 116 ? -4.945 11.434 12.211 1.00 91.31 116 LEU A O 1
ATOM 925 N N . PRO A 1 117 ? -4.118 11.498 10.123 1.00 81.69 117 PRO A N 1
ATOM 926 C CA . PRO A 1 117 ? -4.491 12.887 9.942 1.00 81.69 117 PRO A CA 1
ATOM 927 C C . PRO A 1 117 ? -6.013 12.996 10.034 1.00 81.69 117 PRO A C 1
ATOM 929 O O . PRO A 1 117 ? -6.741 12.405 9.236 1.00 81.69 117 PRO A O 1
ATOM 932 N N . THR A 1 118 ? -6.495 13.738 11.029 1.00 70.56 118 THR A N 1
ATOM 933 C CA . THR A 1 118 ? -7.898 14.122 11.112 1.00 70.56 118 THR A CA 1
ATOM 934 C C . THR A 1 118 ? -8.239 14.895 9.848 1.00 70.56 118 THR A C 1
ATOM 936 O O . THR A 1 118 ? -7.531 15.836 9.484 1.00 70.56 118 THR A O 1
ATOM 939 N N . GLU A 1 119 ? -9.302 14.491 9.148 1.00 57.31 119 GLU A N 1
ATOM 940 C CA . GLU A 1 119 ? -9.862 15.323 8.088 1.00 57.31 119 GLU A CA 1
ATOM 941 C C . GLU A 1 119 ? -10.163 16.694 8.697 1.00 57.31 119 GLU A C 1
ATOM 943 O O . GLU A 1 119 ? -11.096 16.864 9.484 1.00 57.31 119 GLU A O 1
ATOM 948 N N . THR A 1 120 ? -9.352 17.693 8.359 1.00 39.94 120 THR A N 1
ATOM 949 C CA . THR A 1 120 ? -9.791 19.077 8.441 1.00 39.94 120 THR A CA 1
ATOM 950 C C . THR A 1 120 ? -10.981 19.199 7.505 1.00 39.94 120 THR A C 1
ATOM 952 O O . THR A 1 120 ? -10.806 19.257 6.289 1.00 39.94 120 THR A O 1
ATOM 955 N N . ALA A 1 121 ? -12.177 19.192 8.090 1.00 36.34 121 ALA A N 1
ATOM 956 C CA . ALA A 1 121 ? -13.392 19.664 7.456 1.00 36.34 121 ALA A CA 1
ATOM 957 C C . ALA A 1 121 ? -13.130 21.074 6.903 1.00 36.34 121 ALA A C 1
ATOM 959 O O . ALA A 1 121 ? -12.976 22.019 7.678 1.00 36.34 121 ALA A O 1
ATOM 960 N N . TYR A 1 122 ? -13.047 21.192 5.580 1.00 35.62 122 TYR A N 1
ATOM 961 C CA . TYR A 1 122 ? -13.138 22.451 4.846 1.00 35.62 122 TYR A CA 1
ATOM 962 C C . TYR A 1 122 ? -13.985 22.235 3.598 1.00 35.62 122 TYR A C 1
ATOM 964 O O . TYR A 1 122 ? -13.672 21.293 2.835 1.00 35.62 122 TYR A O 1
#

Organism: NCBI:txid1502295

pLDDT: mean 86.86, std 13.84, range [35.62, 97.25]

Sequence (122 aa):
MKKHLPKGSIITLDHKAHELTKYQTPLDLYVYVDDVEKVSKLLKNHGFREGKRGNVVLLPKVGSFENQIERVFLDCIANGGRSFLDAAAIMLTHKDMIKTRARFAGDTILKVQEDLPTETAY

Foldseek 3Di:
DVVQADPPKDWAFQVVLCVQFVQDHRAATEIEDQDPVVRVVSCVVVVNDPDPPHYYHYDYDDDDCPLVLQVNLVVLVVVDDPSPLSNLSSCVRPVVSHPDDDDDDPVSNVVSVVRGPDPPDD

Nearest PDB structures (foldseek):
  6iox-assembly1_B  TM=2.749E-01  e=8.672E-01  Porphyromonas gingivalis ATCC 33277
  3vqd-assembly1_A  TM=1.920E-01  e=2.278E+00  Human immunodeficiency virus 1
  5z5a-assembly3_C  TM=2.042E-01  e=2.591E+00  Thermococcus kodakarensis KOD1
  6seh-assembly2_A  TM=3.431E-01  e=7.743E+00  Thermothielavioides terrestris

Secondary structure (DSSP, 8-state):
-GGGSPTT-EEEHHHHHHHHH--S---EEEEEES-HHHHHHHHHHTT---BTTBEEEEEE--S--S-HHHHHHHHHHHH-HHHHHHHHHHHHHSGGG--S-----HHHHHHHHHHSPP----

Mean predicted aligned error: 5.7 Å

Radius of gyration: 15.57 Å; Cα contacts (8 Å, |Δi|>4): 150; chains: 1; bounding box: 37×35×40 Å

Solvent-accessible surface area (backbone atoms only — not comparable to full-atom values): 7362 Å² total; per-residue (Å²): 119,77,89,77,56,62,90,86,54,44,71,30,36,49,48,43,46,22,71,75,50,61,58,51,86,61,71,44,46,35,31,33,29,93,47,53,66,64,49,50,52,50,41,47,74,72,68,55,60,91,43,104,85,47,51,75,46,77,37,69,72,72,83,84,68,88,54,57,67,37,44,31,36,52,47,12,52,73,71,27,80,75,37,34,52,47,25,52,40,41,49,74,77,44,45,93,65,44,87,77,87,80,89,76,57,69,69,58,52,52,52,40,65,72,61,37,70,73,81,76,87,126